Protein AF-A0A1M3MYE9-F1 (afdb_monomer)

Secondary structure (DSSP, 8-state):
--HHHHHHHHHHHHHHHHHHHHHHHHHHTSTTGGGGHHHHHHHHHHHHHHHHHHHHHHTT-TTHHHHHHHHHHHHHHHHHHHTTS--HHHHHHHHHHHHHHHHHHHHT--------------

Structure (mmCIF, N/CA/C/O backbone):
data_AF-A0A1M3MYE9-F1
#
_entry.id   AF-A0A1M3MYE9-F1
#
loop_
_atom_site.group_PDB
_atom_site.id
_atom_site.type_symbol
_atom_site.label_atom_id
_atom_site.label_alt_id
_atom_site.label_comp_id
_atom_site.label_asym_id
_atom_site.label_entity_id
_atom_site.label_seq_id
_atom_site.pdbx_PDB_ins_code
_atom_site.Cartn_x
_atom_site.Cartn_y
_atom_site.Cartn_z
_atom_site.occupancy
_atom_site.B_iso_or_equiv
_atom_site.auth_seq_id
_atom_site.auth_comp_id
_atom_site.auth_asym_id
_atom_site.auth_atom_id
_atom_site.pdbx_PDB_model_num
ATOM 1 N N . MET A 1 1 ? -15.615 4.509 15.833 1.00 70.19 1 MET A N 1
ATOM 2 C CA . MET A 1 1 ? -15.400 4.566 14.372 1.00 70.19 1 MET A CA 1
ATOM 3 C C . MET A 1 1 ? -16.738 4.312 13.702 1.00 70.19 1 MET A C 1
ATOM 5 O O . MET A 1 1 ? -17.460 3.442 14.175 1.00 70.19 1 MET A O 1
ATOM 9 N N . ASP A 1 2 ? -17.085 5.103 12.689 1.00 86.19 2 ASP A N 1
ATOM 10 C CA . ASP A 1 2 ? -18.320 4.922 11.916 1.00 86.19 2 ASP A CA 1
ATOM 11 C C . ASP A 1 2 ? -18.202 3.696 10.992 1.00 86.19 2 ASP A C 1
ATOM 13 O O . ASP A 1 2 ? -17.113 3.404 10.499 1.00 86.19 2 ASP A O 1
ATOM 17 N N . GLN A 1 3 ? -19.305 2.979 10.774 1.00 89.06 3 GLN A N 1
ATOM 18 C CA . GLN A 1 3 ? -19.354 1.756 9.971 1.00 89.06 3 GLN A CA 1
ATOM 19 C C . GLN A 1 3 ? -18.973 2.017 8.510 1.00 89.06 3 GLN A C 1
ATOM 21 O O . GLN A 1 3 ? -18.310 1.181 7.902 1.00 89.06 3 GLN A O 1
ATOM 26 N N . GLU A 1 4 ? -19.361 3.171 7.963 1.00 93.50 4 GLU A N 1
ATOM 27 C CA . GLU A 1 4 ? -19.007 3.577 6.599 1.00 93.50 4 GLU A CA 1
ATOM 28 C C . GLU A 1 4 ? -17.495 3.780 6.457 1.00 93.50 4 GLU A C 1
ATOM 30 O O . GLU A 1 4 ? -16.879 3.192 5.575 1.00 93.50 4 GLU A O 1
ATOM 35 N N . ARG A 1 5 ? -16.877 4.499 7.404 1.00 93.88 5 ARG A N 1
ATOM 36 C CA . ARG A 1 5 ? -15.420 4.714 7.437 1.00 93.88 5 ARG A CA 1
ATOM 37 C C . ARG A 1 5 ? -14.627 3.416 7.614 1.00 93.88 5 ARG A C 1
ATOM 39 O O . ARG A 1 5 ? -13.526 3.281 7.097 1.00 93.88 5 ARG A O 1
ATOM 46 N N . ILE A 1 6 ? -15.160 2.468 8.387 1.00 96.31 6 ILE A N 1
ATOM 47 C CA . ILE A 1 6 ? -14.553 1.138 8.524 1.00 96.31 6 ILE A CA 1
ATOM 48 C C . ILE A 1 6 ? -14.618 0.393 7.189 1.00 96.31 6 ILE A C 1
ATOM 50 O O . ILE A 1 6 ? -13.626 -0.204 6.784 1.00 96.31 6 ILE A O 1
ATOM 54 N N . ALA A 1 7 ? -15.775 0.410 6.523 1.00 97.69 7 ALA A N 1
ATOM 55 C CA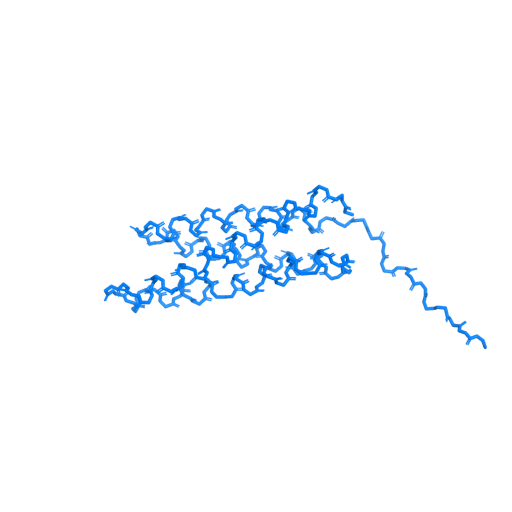 . ALA A 1 7 ? -15.967 -0.291 5.261 1.00 97.69 7 ALA A CA 1
ATOM 56 C C . ALA A 1 7 ? -15.066 0.271 4.151 1.00 97.69 7 ALA A C 1
ATOM 58 O O . ALA A 1 7 ? -14.386 -0.520 3.503 1.00 97.69 7 ALA A O 1
ATOM 59 N N . SER A 1 8 ? -14.989 1.601 4.004 1.00 98.25 8 SER A N 1
ATOM 60 C CA . SER A 1 8 ? -14.129 2.252 3.004 1.00 98.25 8 SER A CA 1
ATOM 61 C C . SER A 1 8 ? -12.652 1.930 3.216 1.00 98.25 8 SER A C 1
ATOM 63 O O . SER A 1 8 ? -11.949 1.587 2.273 1.00 98.25 8 SER A O 1
ATOM 65 N N . CYS A 1 9 ? -12.180 1.958 4.465 1.00 98.44 9 CYS A N 1
ATOM 66 C CA . CYS A 1 9 ? -10.789 1.636 4.760 1.00 98.44 9 CYS A CA 1
ATOM 67 C C . CYS A 1 9 ? -10.472 0.151 4.538 1.00 98.44 9 CYS A C 1
ATOM 69 O O . CYS A 1 9 ? -9.397 -0.171 4.042 1.00 98.44 9 CYS A O 1
ATOM 71 N N . ILE A 1 10 ? -11.404 -0.762 4.845 1.00 98.75 10 ILE A N 1
ATOM 72 C CA . ILE A 1 10 ? -11.242 -2.188 4.524 1.00 98.75 10 ILE A CA 1
ATOM 73 C C . ILE A 1 10 ? -11.164 -2.405 3.008 1.00 98.75 10 ILE A C 1
ATOM 75 O O . ILE A 1 10 ? -10.325 -3.186 2.566 1.00 98.75 10 ILE A O 1
ATOM 79 N N . GLU A 1 11 ? -12.029 -1.752 2.230 1.00 98.81 11 GLU A N 1
ATOM 80 C CA . GLU A 1 11 ? -12.037 -1.836 0.763 1.00 98.81 11 GLU A CA 1
ATOM 81 C C . GLU A 1 11 ? -10.703 -1.351 0.186 1.00 98.81 11 GLU A C 1
ATOM 83 O O . GLU A 1 11 ? -9.996 -2.150 -0.426 1.00 98.81 11 GLU A O 1
ATOM 88 N N . ALA A 1 12 ? -10.284 -0.130 0.530 1.00 98.88 12 ALA A N 1
ATOM 89 C CA . ALA A 1 12 ? -9.017 0.440 0.075 1.00 98.88 12 ALA A CA 1
ATOM 90 C C . ALA A 1 12 ? -7.796 -0.404 0.486 1.00 98.88 12 ALA A C 1
ATOM 92 O O . ALA A 1 12 ? -6.884 -0.603 -0.309 1.00 98.88 12 ALA A O 1
ATOM 93 N N . CYS A 1 13 ? -7.781 -0.960 1.705 1.00 98.94 13 CYS A N 1
ATOM 94 C CA . CYS A 1 13 ? -6.710 -1.864 2.133 1.00 98.94 13 CYS A CA 1
ATOM 95 C C . CYS A 1 13 ? -6.657 -3.139 1.281 1.00 98.94 13 CYS A C 1
ATOM 97 O O . CYS A 1 13 ? -5.576 -3.590 0.914 1.00 98.94 13 CYS A O 1
ATOM 99 N N . ASN A 1 14 ? -7.799 -3.759 0.983 1.00 98.94 14 ASN A N 1
ATOM 100 C CA . ASN A 1 14 ? -7.798 -4.986 0.187 1.00 98.94 14 ASN A CA 1
ATOM 101 C C . ASN A 1 14 ? -7.378 -4.709 -1.262 1.00 98.94 14 ASN A C 1
ATOM 103 O O . ASN A 1 14 ? -6.551 -5.448 -1.788 1.00 98.94 14 ASN A O 1
ATOM 107 N N . GLU A 1 15 ? -7.881 -3.631 -1.867 1.00 98.94 15 GLU A N 1
ATOM 108 C CA . GLU A 1 15 ? -7.496 -3.212 -3.221 1.00 98.94 15 GLU A CA 1
ATOM 109 C C . GLU A 1 15 ? -6.001 -2.885 -3.306 1.00 98.94 15 GLU A C 1
ATOM 111 O O . GLU A 1 15 ? -5.305 -3.376 -4.193 1.00 98.94 15 GLU A O 1
ATOM 116 N N . CYS A 1 16 ? -5.475 -2.134 -2.335 1.00 98.94 16 CYS A N 1
ATOM 117 C CA . CYS A 1 16 ? -4.053 -1.821 -2.248 1.00 98.94 16 CYS A CA 1
ATOM 118 C C . CYS A 1 16 ? -3.197 -3.078 -2.076 1.00 98.94 16 CYS A C 1
ATOM 120 O O . CYS A 1 16 ? -2.175 -3.216 -2.742 1.00 98.94 16 CYS A O 1
ATOM 122 N N . ALA A 1 17 ? -3.618 -4.029 -1.236 1.00 98.94 17 ALA A N 1
ATOM 123 C CA . ALA A 1 17 ? -2.891 -5.282 -1.063 1.00 98.94 17 ALA A CA 1
ATOM 124 C C . ALA A 1 17 ? -2.850 -6.120 -2.349 1.00 98.94 17 ALA A C 1
ATOM 126 O O . ALA A 1 17 ? -1.821 -6.720 -2.652 1.00 98.94 17 ALA A O 1
ATOM 127 N N . GLU A 1 18 ? -3.952 -6.175 -3.101 1.00 98.94 18 GLU A N 1
ATOM 128 C CA . GLU A 1 18 ? -3.997 -6.852 -4.401 1.00 98.94 18 GLU A CA 1
ATOM 129 C C . GLU A 1 18 ? -3.099 -6.155 -5.432 1.00 98.94 18 GLU A C 1
ATOM 131 O O . GLU A 1 18 ? -2.341 -6.830 -6.131 1.00 98.94 18 GLU A O 1
ATOM 136 N N . ALA A 1 19 ? -3.128 -4.820 -5.486 1.00 98.94 19 ALA A N 1
ATOM 137 C CA . ALA A 1 19 ? -2.295 -4.028 -6.387 1.00 98.94 19 ALA A CA 1
ATOM 138 C C . ALA A 1 19 ? -0.797 -4.181 -6.084 1.00 98.94 19 ALA A C 1
ATOM 140 O O . ALA A 1 19 ? -0.015 -4.412 -7.003 1.00 98.94 19 ALA A O 1
ATOM 141 N N . CYS A 1 20 ? -0.411 -4.127 -4.807 1.00 98.94 20 CYS A N 1
ATOM 142 C CA . CYS A 1 20 ? 0.968 -4.322 -4.365 1.00 98.94 20 CYS A CA 1
ATOM 143 C C . CYS A 1 20 ? 1.490 -5.718 -4.720 1.00 98.94 20 CYS A C 1
ATOM 145 O O . CYS A 1 20 ? 2.589 -5.858 -5.239 1.00 98.94 20 CYS A O 1
ATOM 147 N N . GLU A 1 21 ? 0.706 -6.773 -4.493 1.00 98.88 21 GLU A N 1
ATOM 148 C CA . GLU A 1 21 ? 1.135 -8.144 -4.814 1.00 98.88 21 GLU A CA 1
ATOM 149 C C . GLU A 1 21 ? 1.278 -8.365 -6.315 1.00 98.88 21 GLU A C 1
ATOM 151 O O . GLU A 1 21 ? 2.224 -9.013 -6.760 1.00 98.88 21 GLU A O 1
ATOM 156 N N . TYR A 1 22 ? 0.363 -7.793 -7.101 1.00 98.88 22 TYR A N 1
ATOM 157 C CA . TYR A 1 22 ? 0.484 -7.792 -8.551 1.00 98.88 22 TYR A CA 1
ATOM 158 C C . TYR A 1 22 ? 1.721 -7.014 -9.016 1.00 98.88 22 TYR A C 1
ATOM 160 O O . TYR A 1 22 ? 2.453 -7.506 -9.868 1.00 98.88 22 TYR A O 1
ATOM 168 N N . CYS A 1 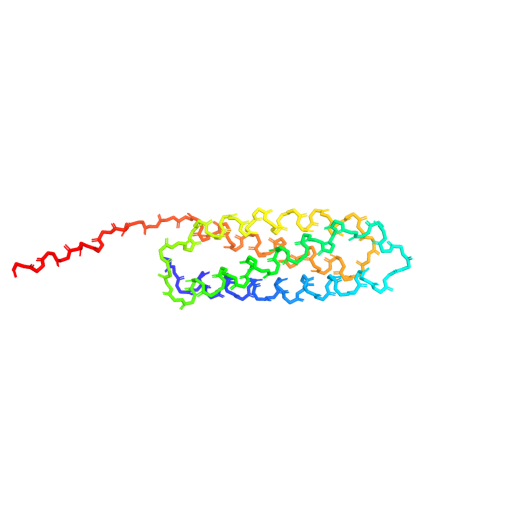23 ? 1.979 -5.835 -8.446 1.00 98.88 23 CYS A N 1
ATOM 169 C CA . CYS A 1 23 ? 3.150 -5.016 -8.759 1.00 98.88 23 CYS A CA 1
ATOM 170 C C . CYS A 1 23 ? 4.452 -5.747 -8.408 1.00 98.88 23 CYS A C 1
ATOM 172 O O . CYS A 1 23 ? 5.346 -5.841 -9.243 1.00 98.88 23 CYS A O 1
ATOM 174 N N . ALA A 1 24 ? 4.525 -6.371 -7.230 1.00 98.88 24 ALA A N 1
ATOM 175 C CA . ALA A 1 24 ? 5.682 -7.153 -6.812 1.00 98.88 24 ALA A CA 1
ATOM 176 C C . ALA A 1 24 ? 5.972 -8.332 -7.753 1.00 98.88 24 ALA A C 1
ATOM 178 O O . ALA A 1 24 ? 7.138 -8.605 -8.034 1.00 98.88 24 ALA A O 1
ATOM 179 N N . ASP A 1 25 ? 4.938 -9.050 -8.206 1.00 98.81 25 ASP A N 1
ATOM 180 C CA . ASP A 1 25 ? 5.080 -10.162 -9.156 1.00 98.81 25 ASP A CA 1
ATOM 181 C C . ASP A 1 25 ? 5.468 -9.654 -10.552 1.00 98.81 25 ASP A C 1
ATOM 183 O O . ASP A 1 25 ? 6.428 -10.146 -11.137 1.00 98.81 25 ASP A O 1
ATOM 187 N N . ALA A 1 26 ? 4.813 -8.596 -11.040 1.00 98.62 26 ALA A N 1
ATOM 188 C CA . ALA A 1 26 ? 5.124 -7.982 -12.329 1.00 98.62 26 ALA A CA 1
ATOM 189 C C . ALA A 1 26 ? 6.560 -7.435 -12.378 1.00 98.62 26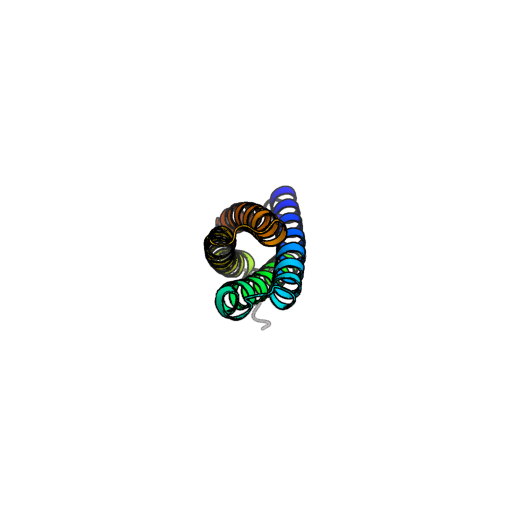 ALA A C 1
ATOM 191 O O . ALA A 1 26 ? 7.276 -7.688 -13.342 1.00 98.62 26 ALA A O 1
ATOM 192 N N . CYS A 1 27 ? 7.023 -6.767 -11.317 1.00 98.56 27 CYS A N 1
ATOM 193 C CA . CYS A 1 27 ? 8.399 -6.282 -11.188 1.00 98.56 27 CYS A CA 1
ATOM 194 C C . CYS A 1 27 ? 9.450 -7.404 -11.262 1.00 98.56 27 CYS A C 1
ATOM 196 O O . CYS A 1 27 ? 10.590 -7.141 -11.644 1.00 98.56 27 CYS A O 1
ATOM 198 N N . LEU A 1 28 ? 9.111 -8.649 -10.898 1.00 98.56 28 LEU A N 1
ATOM 199 C CA . LEU A 1 28 ? 10.030 -9.790 -11.028 1.00 98.56 28 LEU A CA 1
ATOM 200 C C . LEU A 1 28 ? 10.211 -10.252 -12.480 1.00 98.56 28 LEU A C 1
ATOM 202 O O . LEU A 1 28 ? 11.218 -10.902 -12.771 1.00 98.56 28 LEU A O 1
ATOM 206 N N . ASP A 1 29 ? 9.263 -9.927 -13.358 1.00 98.00 29 ASP A N 1
ATOM 207 C CA . ASP A 1 29 ? 9.270 -10.293 -14.776 1.00 98.00 29 ASP A CA 1
ATOM 208 C C . ASP A 1 29 ? 9.887 -9.202 -15.680 1.00 98.00 29 ASP A C 1
ATOM 210 O O . ASP A 1 29 ? 10.027 -9.412 -16.888 1.00 98.00 29 ASP A O 1
ATOM 214 N N . GLU A 1 30 ? 10.281 -8.054 -15.119 1.00 98.06 30 GLU A N 1
ATOM 215 C CA . GLU A 1 30 ? 10.905 -6.946 -15.854 1.00 98.06 30 GLU A CA 1
ATOM 216 C C . GLU A 1 30 ? 12.392 -7.194 -16.170 1.00 98.06 30 GLU 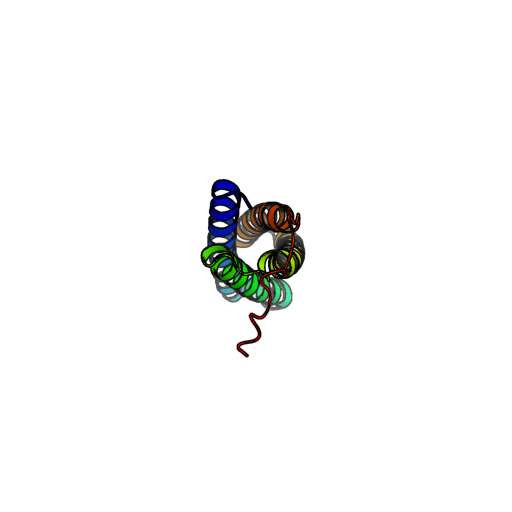A C 1
ATOM 218 O O . GLU A 1 30 ? 13.118 -7.868 -15.433 1.00 98.06 30 GLU A O 1
ATOM 223 N N . ASP A 1 31 ? 12.873 -6.594 -17.266 1.00 95.19 31 ASP A N 1
ATOM 224 C CA . ASP A 1 31 ? 14.235 -6.808 -17.784 1.00 95.19 31 ASP A CA 1
ATOM 225 C C . ASP A 1 31 ? 15.344 -6.378 -16.797 1.00 95.19 31 ASP A C 1
ATOM 227 O O . ASP A 1 31 ? 16.411 -6.998 -16.761 1.00 95.19 31 ASP A O 1
ATOM 231 N N . ASP A 1 32 ? 15.110 -5.325 -16.002 1.00 95.19 32 ASP A N 1
ATOM 232 C CA . ASP A 1 32 ? 16.053 -4.791 -15.004 1.00 95.19 32 ASP A CA 1
ATOM 233 C C . ASP A 1 32 ? 15.506 -4.920 -13.573 1.00 95.19 32 ASP A C 1
ATOM 235 O O . ASP A 1 32 ? 15.282 -3.944 -12.858 1.00 95.19 32 ASP A O 1
ATOM 239 N N . VAL A 1 33 ? 15.291 -6.163 -13.139 1.00 97.50 33 VAL A N 1
ATOM 240 C CA . VAL A 1 33 ? 14.814 -6.479 -11.780 1.00 97.50 33 VAL A CA 1
ATOM 241 C C . VAL A 1 33 ? 15.735 -5.952 -10.668 1.00 97.50 33 VAL A C 1
ATOM 243 O O . VAL A 1 33 ? 15.283 -5.729 -9.545 1.00 97.50 33 VAL A O 1
ATOM 246 N N . GLU A 1 34 ? 17.028 -5.732 -10.941 1.00 97.88 34 GLU A N 1
ATOM 247 C CA . GLU A 1 34 ? 17.971 -5.196 -9.948 1.00 97.88 34 GLU A CA 1
ATOM 248 C C . GLU A 1 34 ? 17.601 -3.765 -9.532 1.00 97.88 34 GLU A C 1
ATOM 250 O O . GLU A 1 34 ? 17.734 -3.424 -8.353 1.00 97.88 34 GLU A O 1
ATOM 255 N N . ALA A 1 35 ? 17.074 -2.964 -10.465 1.00 97.50 35 ALA A N 1
ATOM 256 C CA . ALA A 1 35 ? 16.558 -1.624 -10.194 1.00 97.50 35 ALA A CA 1
ATOM 257 C C . ALA A 1 35 ? 15.229 -1.624 -9.413 1.00 97.50 35 ALA A C 1
ATOM 259 O O . ALA A 1 35 ? 14.873 -0.606 -8.829 1.00 97.50 35 ALA A O 1
ATOM 260 N N . LEU A 1 36 ? 14.523 -2.760 -9.355 1.00 98.56 36 LEU A N 1
ATOM 261 C CA . LEU A 1 36 ? 13.180 -2.891 -8.767 1.00 98.56 36 LEU A CA 1
ATOM 262 C C . LEU A 1 36 ? 13.169 -3.580 -7.399 1.00 98.56 36 LEU A C 1
ATOM 264 O O . LEU A 1 36 ? 12.110 -3.808 -6.815 1.00 98.56 36 LEU A O 1
ATOM 268 N N . VAL A 1 37 ? 14.343 -3.927 -6.863 1.00 98.69 37 VAL A N 1
ATOM 269 C CA . VAL A 1 37 ? 14.458 -4.672 -5.600 1.00 98.69 37 VAL A CA 1
ATOM 270 C C . VAL A 1 37 ? 13.762 -3.957 -4.441 1.00 98.69 37 VAL A C 1
ATOM 272 O O . VAL A 1 37 ? 13.175 -4.631 -3.592 1.00 98.69 37 VAL A O 1
ATOM 275 N N . GLU A 1 38 ? 13.844 -2.628 -4.378 1.00 98.75 38 GLU A N 1
ATOM 276 C CA . GLU A 1 38 ? 13.207 -1.864 -3.303 1.00 98.75 38 GLU A CA 1
ATOM 277 C C . GLU A 1 38 ? 11.692 -1.755 -3.499 1.00 98.75 38 GLU A C 1
ATOM 279 O O . GLU A 1 38 ? 10.960 -2.037 -2.550 1.00 98.75 38 GLU A O 1
ATOM 284 N N . CYS A 1 39 ? 11.220 -1.511 -4.728 1.00 98.81 39 CYS A N 1
ATOM 285 C CA . CYS A 1 39 ? 9.798 -1.590 -5.084 1.00 98.81 39 CYS A CA 1
ATOM 286 C C . CYS A 1 39 ? 9.178 -2.919 -4.632 1.00 98.81 39 CYS A C 1
ATOM 288 O O . CYS A 1 39 ? 8.247 -2.927 -3.835 1.00 98.81 39 CYS A O 1
ATOM 290 N N . ILE A 1 40 ? 9.788 -4.052 -4.999 1.00 98.88 40 ILE A N 1
ATOM 291 C CA . ILE A 1 40 ? 9.300 -5.393 -4.633 1.00 98.88 40 ILE A CA 1
ATOM 292 C C . ILE A 1 40 ? 9.240 -5.597 -3.109 1.00 98.88 40 ILE A C 1
ATOM 294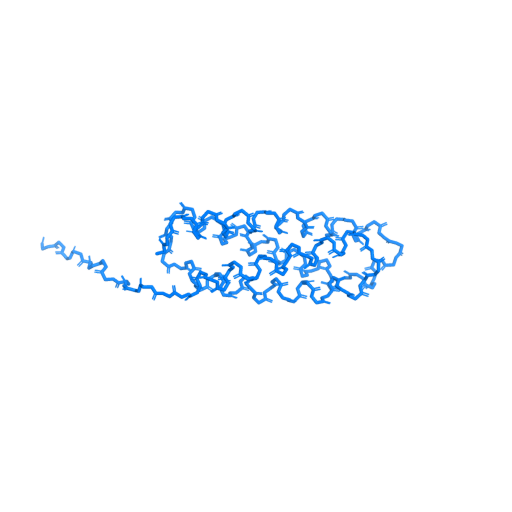 O O . ILE A 1 40 ? 8.378 -6.323 -2.604 1.00 98.88 40 ILE A O 1
ATOM 298 N N . ARG A 1 41 ? 10.182 -5.023 -2.350 1.00 98.88 41 ARG A N 1
ATOM 299 C CA . ARG A 1 41 ? 10.178 -5.119 -0.880 1.00 98.88 41 ARG A CA 1
ATOM 300 C C . ARG A 1 41 ? 9.047 -4.299 -0.279 1.00 98.88 41 ARG A C 1
ATOM 302 O O . ARG A 1 41 ? 8.308 -4.829 0.548 1.00 98.88 41 ARG A O 1
ATOM 309 N N . LEU A 1 42 ? 8.912 -3.048 -0.709 1.00 98.94 42 LEU A N 1
ATOM 310 C CA . LEU A 1 42 ? 7.886 -2.139 -0.212 1.00 98.94 42 LEU A CA 1
ATOM 311 C C . LEU A 1 42 ? 6.481 -2.601 -0.596 1.00 98.94 42 LEU A C 1
ATOM 313 O O . LEU A 1 42 ? 5.597 -2.550 0.253 1.00 98.94 42 LEU A O 1
ATOM 317 N N . ASP A 1 43 ? 6.292 -3.133 -1.803 1.00 98.94 43 ASP A N 1
ATOM 318 C CA . ASP A 1 43 ? 5.038 -3.748 -2.239 1.00 98.94 43 ASP A CA 1
ATOM 319 C C . ASP A 1 43 ? 4.608 -4.873 -1.278 1.00 98.94 43 ASP A C 1
ATOM 321 O O . ASP A 1 43 ? 3.480 -4.900 -0.784 1.00 98.94 43 ASP A O 1
ATOM 325 N N . ARG A 1 44 ? 5.522 -5.790 -0.931 1.00 98.88 44 ARG A N 1
ATOM 326 C CA . ARG A 1 44 ? 5.219 -6.908 -0.017 1.00 98.88 44 ARG A CA 1
ATOM 327 C C . ARG A 1 44 ? 4.900 -6.443 1.400 1.00 98.88 44 ARG A C 1
ATOM 329 O O . ARG A 1 44 ? 3.916 -6.900 1.983 1.00 98.88 44 ARG A O 1
ATOM 336 N N . ASP A 1 45 ? 5.702 -5.529 1.942 1.00 98.88 45 ASP A N 1
ATOM 337 C CA . ASP A 1 45 ? 5.471 -4.968 3.277 1.00 98.88 45 ASP A CA 1
ATOM 338 C C . ASP A 1 45 ? 4.134 -4.205 3.333 1.00 98.88 45 ASP A C 1
ATOM 340 O O . ASP A 1 45 ? 3.371 -4.338 4.298 1.00 98.88 45 ASP A O 1
ATOM 344 N N . CYS A 1 46 ? 3.817 -3.447 2.278 1.00 98.94 46 CYS A N 1
ATOM 345 C CA . CYS A 1 46 ? 2.562 -2.718 2.143 1.00 98.94 46 CYS A CA 1
ATOM 346 C C . CYS A 1 46 ? 1.364 -3.675 2.077 1.00 98.94 46 CYS A C 1
ATOM 348 O O . CYS A 1 46 ? 0.407 -3.509 2.839 1.00 98.94 46 CYS A O 1
ATOM 350 N N . ALA A 1 47 ? 1.434 -4.723 1.250 1.00 98.94 47 ALA A N 1
ATOM 351 C CA . ALA A 1 47 ? 0.371 -5.716 1.125 1.00 98.94 47 ALA A CA 1
ATOM 352 C C . ALA A 1 47 ? 0.062 -6.423 2.455 1.00 98.94 47 ALA A C 1
ATOM 354 O O . ALA A 1 47 ? -1.108 -6.578 2.829 1.00 98.94 47 ALA A O 1
ATOM 355 N N . ASP A 1 48 ? 1.093 -6.820 3.204 1.00 98.94 48 ASP A N 1
ATOM 356 C CA . ASP A 1 48 ? 0.928 -7.476 4.503 1.00 98.94 48 ASP A CA 1
ATOM 357 C C . ASP A 1 48 ? 0.297 -6.545 5.548 1.00 98.94 48 ASP A C 1
ATOM 359 O O . ASP A 1 48 ? -0.620 -6.953 6.277 1.00 98.94 48 ASP A O 1
ATOM 363 N N . LEU A 1 49 ? 0.727 -5.280 5.602 1.00 98.94 49 LEU A N 1
ATOM 364 C CA . LEU A 1 49 ? 0.139 -4.280 6.495 1.00 98.94 49 LEU A CA 1
ATOM 365 C C . LEU A 1 49 ? -1.313 -3.968 6.130 1.00 98.94 49 LEU A C 1
ATOM 367 O O . LEU A 1 49 ? -2.167 -3.943 7.021 1.00 98.94 49 LEU A O 1
ATOM 371 N N . CYS A 1 50 ? -1.617 -3.818 4.843 1.00 98.94 50 CYS A N 1
ATOM 372 C CA . CYS A 1 50 ? -2.970 -3.576 4.356 1.00 98.94 50 CYS A CA 1
ATOM 373 C C . CYS A 1 50 ? -3.925 -4.707 4.770 1.00 98.94 50 CYS A C 1
ATOM 375 O O . CYS A 1 50 ? -4.972 -4.467 5.384 1.00 98.94 50 CYS A O 1
ATOM 377 N N . ARG A 1 51 ? -3.538 -5.972 4.546 1.00 98.88 51 ARG A N 1
ATOM 378 C CA . ARG A 1 51 ? -4.339 -7.133 4.982 1.00 98.88 51 ARG A CA 1
ATOM 379 C C . ARG A 1 51 ? -4.509 -7.183 6.497 1.00 98.88 51 ARG A C 1
ATOM 381 O O . ARG A 1 51 ? -5.579 -7.554 6.997 1.00 98.88 51 ARG A O 1
ATOM 388 N N . LEU A 1 52 ? -3.473 -6.807 7.246 1.00 98.81 52 LEU A N 1
ATOM 389 C CA . LEU A 1 52 ? -3.534 -6.745 8.701 1.00 98.81 52 LEU A CA 1
ATOM 390 C C . LEU A 1 52 ? -4.547 -5.692 9.171 1.00 98.81 52 LEU A C 1
ATOM 392 O O . LEU A 1 52 ? -5.385 -6.003 10.023 1.00 98.81 52 LEU A O 1
ATOM 396 N N . VAL A 1 53 ? -4.516 -4.484 8.602 1.00 98.69 53 VAL A N 1
ATOM 397 C CA . VAL A 1 53 ? -5.478 -3.412 8.902 1.00 98.69 53 VAL A CA 1
ATOM 398 C C . VAL A 1 53 ? -6.900 -3.867 8.604 1.00 98.69 53 VAL A C 1
ATOM 400 O O . VAL A 1 53 ? -7.740 -3.832 9.510 1.00 98.69 53 VAL A O 1
ATOM 403 N N . ALA A 1 54 ? -7.156 -4.373 7.394 1.00 98.75 54 ALA A N 1
ATOM 404 C CA . ALA A 1 54 ? -8.479 -4.834 6.979 1.00 98.75 54 ALA A CA 1
ATOM 405 C C . ALA A 1 54 ? -9.054 -5.860 7.970 1.00 98.75 54 ALA A C 1
ATOM 407 O O . ALA A 1 54 ? -10.182 -5.729 8.461 1.00 98.75 54 ALA A O 1
ATOM 408 N N . ALA A 1 55 ? -8.243 -6.846 8.362 1.00 98.69 55 ALA A N 1
ATOM 409 C CA . ALA A 1 55 ? -8.658 -7.857 9.321 1.00 98.69 55 ALA A CA 1
ATOM 410 C C . ALA A 1 55 ? -8.957 -7.256 10.709 1.00 98.69 55 ALA A C 1
ATOM 412 O O . ALA A 1 55 ? -9.907 -7.685 11.376 1.00 98.69 55 ALA A O 1
ATOM 413 N N . PHE A 1 56 ? -8.131 -6.324 11.197 1.00 98.12 56 PHE A N 1
ATOM 414 C CA . PHE A 1 56 ? -8.283 -5.709 12.523 1.00 98.12 56 PHE A CA 1
ATOM 415 C C . PHE A 1 56 ? -9.521 -4.813 12.603 1.00 98.12 56 PHE A C 1
ATOM 417 O O . PHE A 1 56 ? -10.259 -4.894 13.593 1.00 98.12 56 PHE A O 1
ATOM 424 N N . LEU A 1 57 ? -9.782 -4.042 11.548 1.00 96.62 57 LEU A N 1
ATOM 425 C CA . LEU A 1 57 ? -10.981 -3.227 11.405 1.00 96.62 57 LEU A CA 1
ATOM 426 C C . LEU A 1 57 ? -12.246 -4.091 11.379 1.00 96.62 57 LEU A C 1
ATOM 428 O O . LEU A 1 57 ? -13.175 -3.826 12.143 1.00 96.62 57 LEU A O 1
ATOM 432 N N . ALA A 1 58 ? -12.249 -5.186 10.609 1.00 96.88 58 ALA A N 1
ATOM 433 C CA . ALA A 1 58 ? -13.406 -6.078 10.468 1.00 96.88 58 ALA A CA 1
ATOM 434 C C . ALA A 1 58 ? -13.895 -6.689 11.796 1.00 96.88 58 ALA A C 1
ATOM 436 O O . ALA A 1 58 ? -15.069 -7.025 11.940 1.00 96.88 58 ALA A O 1
ATOM 437 N N . ARG A 1 59 ? -13.007 -6.824 12.789 1.00 95.56 59 ARG A N 1
ATOM 438 C CA . ARG A 1 59 ? -13.336 -7.346 14.128 1.00 95.56 59 ARG A CA 1
ATOM 439 C C . ARG A 1 59 ? -13.353 -6.284 15.228 1.00 95.56 59 ARG A C 1
ATOM 441 O O . ARG A 1 59 ? -13.396 -6.641 16.404 1.00 95.56 59 ARG A O 1
ATOM 448 N N . GLY A 1 60 ? -13.286 -5.001 14.865 1.00 93.25 60 GLY A N 1
ATOM 449 C CA . GLY A 1 60 ? -13.329 -3.885 15.812 1.00 93.25 60 GLY A CA 1
ATOM 450 C C . GLY A 1 60 ? -12.180 -3.893 16.824 1.00 93.25 60 GLY A C 1
ATOM 451 O O . GLY A 1 60 ? -12.395 -3.624 18.006 1.00 93.25 60 GLY A O 1
ATOM 452 N N . SER A 1 61 ? -10.967 -4.251 16.393 1.00 94.69 61 SER A N 1
ATOM 453 C CA . SER A 1 61 ? -9.805 -4.341 17.280 1.00 94.69 61 SER A CA 1
ATOM 454 C C . SER A 1 61 ? -9.424 -2.978 17.867 1.00 94.69 61 SER A C 1
ATOM 456 O O . SER A 1 61 ? -9.358 -1.977 17.151 1.00 94.69 61 SER A O 1
ATOM 458 N N . SER A 1 62 ? -9.061 -2.942 19.152 1.00 93.19 62 SER A N 1
ATOM 459 C CA . SER A 1 62 ? -8.535 -1.733 19.805 1.00 93.19 62 SER A CA 1
ATOM 460 C C . SER A 1 62 ? -7.159 -1.305 19.289 1.00 93.19 62 SER A C 1
ATOM 462 O O . SER A 1 62 ? -6.723 -0.195 19.571 1.00 93.19 62 SER A O 1
ATOM 464 N N . PHE A 1 63 ? -6.464 -2.177 18.556 1.00 95.62 63 PHE A N 1
ATOM 465 C CA . PHE A 1 63 ? -5.169 -1.875 17.941 1.00 95.62 63 PHE A CA 1
ATOM 466 C C . PHE A 1 63 ? -5.293 -1.245 16.549 1.00 95.62 63 PHE A C 1
ATOM 468 O O . PHE A 1 63 ? -4.279 -0.830 15.994 1.00 95.62 63 PHE A O 1
ATOM 475 N N . SER A 1 64 ? -6.505 -1.163 15.985 1.00 96.12 64 SER A N 1
ATOM 476 C CA . SER A 1 64 ? -6.707 -0.696 14.606 1.00 96.12 64 SER A CA 1
ATOM 477 C C . SER A 1 64 ? -6.106 0.691 14.335 1.00 96.12 64 SER A C 1
ATOM 479 O O . SER A 1 64 ? -5.403 0.799 13.340 1.00 96.12 64 SER A O 1
ATOM 481 N N . PRO A 1 65 ? -6.253 1.715 15.207 1.00 95.56 65 PRO A N 1
ATOM 482 C CA . PRO A 1 65 ? -5.664 3.034 14.943 1.00 95.56 65 PRO A CA 1
ATOM 483 C C . PRO A 1 65 ? -4.134 3.014 14.831 1.00 95.56 65 PRO A C 1
ATOM 485 O O . PRO A 1 65 ? -3.563 3.699 13.991 1.00 95.56 65 PRO A O 1
ATOM 488 N N . ALA A 1 66 ? -3.463 2.210 15.663 1.00 96.62 66 ALA A N 1
ATOM 489 C CA . ALA A 1 66 ? -2.004 2.118 15.659 1.00 96.62 66 ALA A CA 1
ATOM 490 C C . ALA A 1 66 ? -1.484 1.393 14.410 1.00 96.62 66 ALA A C 1
ATOM 492 O O . ALA A 1 66 ? -0.524 1.844 13.793 1.00 96.62 66 ALA A O 1
ATOM 493 N N . ILE A 1 67 ? -2.132 0.290 14.024 1.00 97.75 67 ILE A N 1
ATOM 494 C CA . ILE A 1 67 ? -1.737 -0.472 12.831 1.00 97.75 67 ILE A CA 1
ATOM 495 C C . ILE A 1 67 ? -2.095 0.298 11.555 1.00 97.75 67 ILE A C 1
ATOM 497 O O . ILE A 1 67 ? -1.307 0.290 10.618 1.00 97.75 67 ILE A O 1
ATOM 501 N N . ALA A 1 68 ? -3.221 1.020 11.529 1.00 98.12 68 ALA A N 1
ATOM 502 C CA . ALA A 1 68 ? -3.572 1.886 10.406 1.00 98.12 68 ALA A CA 1
ATOM 503 C C . ALA A 1 68 ? -2.530 2.997 10.201 1.00 98.12 68 ALA A C 1
ATOM 505 O O . ALA A 1 68 ? -2.159 3.275 9.069 1.00 98.12 68 ALA A O 1
ATOM 506 N N . GLY A 1 69 ? -1.983 3.570 11.280 1.00 98.31 69 GLY A N 1
ATOM 507 C CA . GLY A 1 69 ? -0.874 4.523 11.174 1.00 98.31 69 GLY A CA 1
ATOM 508 C C . GLY A 1 69 ? 0.369 3.932 10.508 1.00 98.31 69 GLY A C 1
ATOM 509 O O . GLY A 1 69 ? 0.886 4.515 9.562 1.00 98.31 69 GLY A O 1
ATOM 510 N N . ALA A 1 70 ? 0.798 2.741 10.937 1.00 98.62 70 ALA A N 1
ATOM 511 C CA . ALA A 1 70 ? 1.925 2.048 10.308 1.00 98.62 70 ALA A CA 1
ATOM 512 C C . ALA A 1 70 ? 1.646 1.687 8.837 1.00 98.62 70 ALA A C 1
ATOM 514 O O . ALA A 1 70 ? 2.529 1.792 7.992 1.00 98.62 70 ALA A O 1
ATOM 515 N N . CYS A 1 71 ? 0.411 1.292 8.521 1.00 98.88 71 CYS A N 1
ATOM 516 C CA . CYS A 1 71 ? -0.005 1.003 7.153 1.00 98.88 71 CYS A CA 1
ATOM 517 C C . CYS A 1 71 ? 0.045 2.248 6.265 1.00 98.88 71 CYS A C 1
ATOM 519 O O . CYS A 1 71 ? 0.547 2.161 5.153 1.00 98.88 71 CYS A O 1
ATOM 521 N N . ALA A 1 72 ? -0.404 3.407 6.758 1.00 98.88 72 ALA A N 1
ATOM 522 C CA . ALA A 1 72 ? -0.320 4.659 6.012 1.00 98.88 72 ALA A CA 1
ATOM 523 C C . ALA A 1 72 ? 1.134 5.034 5.678 1.00 98.88 72 ALA A C 1
ATOM 525 O O . ALA A 1 72 ? 1.412 5.416 4.547 1.00 98.88 72 ALA A O 1
ATOM 526 N N . GLU A 1 73 ? 2.063 4.867 6.627 1.00 98.88 73 GLU A N 1
ATOM 527 C CA . GLU A 1 73 ? 3.496 5.103 6.391 1.00 98.88 73 GLU A CA 1
ATOM 528 C C . GLU A 1 73 ? 4.075 4.152 5.328 1.00 98.88 73 GLU A C 1
ATOM 530 O O . GLU A 1 73 ? 4.824 4.586 4.453 1.00 98.88 73 GLU A O 1
ATOM 535 N N . ALA A 1 74 ? 3.705 2.867 5.363 1.00 98.88 74 ALA A N 1
ATOM 536 C CA . ALA A 1 74 ? 4.138 1.897 4.356 1.00 98.88 74 ALA A CA 1
ATOM 537 C C . ALA A 1 74 ? 3.532 2.172 2.972 1.00 98.88 74 ALA A C 1
ATOM 539 O O . ALA A 1 74 ? 4.228 2.057 1.967 1.00 98.88 74 ALA A O 1
ATOM 540 N N . CYS A 1 75 ? 2.259 2.573 2.916 1.00 98.94 75 CYS A N 1
ATOM 541 C CA . CYS A 1 75 ? 1.592 2.978 1.681 1.00 98.94 75 CYS A CA 1
ATOM 542 C C . CYS A 1 75 ? 2.269 4.205 1.052 1.00 98.94 75 CYS A C 1
ATOM 544 O O . CYS A 1 75 ? 2.509 4.210 -0.150 1.00 98.94 75 CYS A O 1
ATOM 546 N N . ASP A 1 76 ? 2.641 5.217 1.845 1.00 98.94 76 ASP A N 1
ATOM 547 C CA . ASP A 1 76 ? 3.378 6.382 1.335 1.00 98.94 76 ASP A CA 1
ATOM 548 C C . ASP A 1 76 ? 4.742 5.996 0.756 1.00 98.94 76 ASP A C 1
ATOM 550 O O . ASP A 1 76 ? 5.121 6.482 -0.309 1.00 98.94 76 ASP A O 1
ATOM 554 N N . ALA A 1 77 ? 5.481 5.128 1.456 1.00 98.94 77 ALA A N 1
ATOM 555 C CA . ALA A 1 77 ? 6.787 4.660 1.003 1.00 98.94 77 ALA A CA 1
ATOM 556 C C . ALA A 1 77 ? 6.674 3.849 -0.296 1.00 98.94 77 ALA A C 1
ATOM 558 O O . ALA A 1 77 ? 7.409 4.112 -1.244 1.00 98.94 77 ALA A O 1
ATOM 559 N N . CYS A 1 78 ? 5.723 2.915 -0.358 1.00 98.94 78 CYS A N 1
ATOM 560 C CA . CYS A 1 78 ? 5.454 2.108 -1.546 1.00 98.94 78 CYS A CA 1
ATOM 561 C C . CYS A 1 78 ? 5.004 2.976 -2.732 1.00 98.94 78 CYS A C 1
ATOM 563 O O . CYS A 1 78 ? 5.541 2.825 -3.824 1.00 98.94 78 CYS A O 1
ATOM 565 N N . ALA A 1 79 ? 4.108 3.948 -2.521 1.00 98.94 79 ALA A N 1
ATOM 566 C CA . ALA A 1 79 ? 3.692 4.872 -3.576 1.00 98.94 79 ALA A CA 1
ATOM 567 C C . ALA A 1 79 ? 4.858 5.713 -4.116 1.00 98.94 79 ALA A C 1
ATOM 569 O O . ALA A 1 79 ? 4.975 5.881 -5.328 1.00 98.94 79 ALA A O 1
ATOM 570 N N . ALA A 1 80 ? 5.708 6.237 -3.227 1.00 98.88 80 ALA A N 1
ATOM 571 C CA . ALA A 1 80 ? 6.858 7.046 -3.616 1.00 98.88 80 ALA A CA 1
ATOM 572 C C . ALA A 1 80 ? 7.883 6.242 -4.428 1.00 98.88 80 ALA A C 1
ATOM 574 O O . ALA A 1 80 ? 8.386 6.753 -5.421 1.00 98.88 80 ALA A O 1
ATOM 575 N N . GLU A 1 81 ? 8.153 4.997 -4.034 1.00 98.88 81 GLU A N 1
ATOM 576 C CA . GLU A 1 81 ? 9.034 4.094 -4.779 1.00 98.88 81 GLU A CA 1
ATOM 577 C C . GLU A 1 81 ? 8.416 3.693 -6.127 1.00 98.88 81 GLU A C 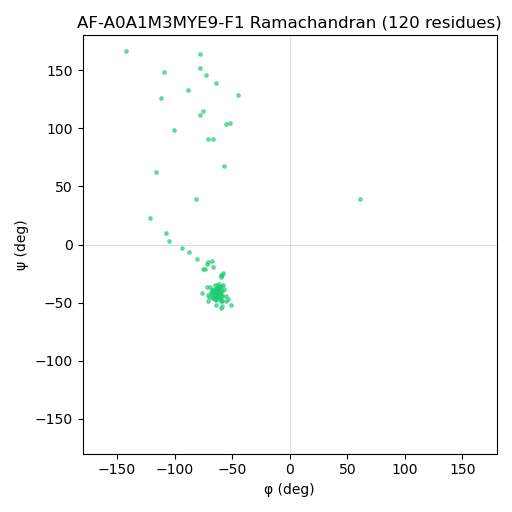1
ATOM 579 O O . GLU A 1 81 ? 9.075 3.780 -7.157 1.00 98.88 81 GLU A O 1
ATOM 584 N N . CYS A 1 82 ? 7.130 3.325 -6.155 1.00 98.81 82 CYS A N 1
ATOM 585 C CA . CYS A 1 82 ? 6.422 2.993 -7.393 1.00 98.81 82 CYS A CA 1
ATOM 586 C C . CYS A 1 82 ? 6.434 4.149 -8.414 1.00 98.81 82 CYS A C 1
ATOM 588 O O . CYS A 1 82 ? 6.514 3.904 -9.617 1.00 98.81 82 CYS A O 1
ATOM 590 N N . ASP A 1 83 ? 6.372 5.406 -7.960 1.00 98.62 83 ASP A N 1
ATOM 591 C CA . ASP A 1 83 ? 6.441 6.593 -8.824 1.00 98.62 83 ASP A CA 1
ATOM 592 C C . ASP A 1 83 ? 7.800 6.780 -9.518 1.00 98.62 83 ASP A C 1
ATOM 594 O O . ASP A 1 83 ? 7.877 7.509 -10.513 1.00 98.62 83 ASP A O 1
ATOM 598 N N . GLU A 1 84 ? 8.869 6.151 -9.020 1.00 98.31 84 GLU A N 1
ATOM 599 C CA . GLU A 1 84 ? 10.184 6.203 -9.668 1.00 98.31 84 GLU A CA 1
ATOM 600 C C . GLU A 1 84 ? 10.218 5.391 -10.975 1.00 98.31 84 GLU A C 1
ATOM 602 O O . GLU A 1 84 ? 11.104 5.589 -11.813 1.00 98.31 84 GLU A O 1
ATOM 607 N N . HIS A 1 85 ? 9.216 4.531 -11.193 1.00 97.88 85 HIS A N 1
ATOM 608 C CA . HIS A 1 85 ? 9.194 3.544 -12.263 1.00 97.88 85 HIS A CA 1
ATOM 609 C C . HIS A 1 85 ? 8.136 3.865 -13.332 1.00 97.88 85 HIS A C 1
ATOM 611 O O . HIS A 1 85 ? 6.943 4.007 -13.062 1.00 97.88 85 HIS A O 1
ATOM 617 N N . GLU A 1 86 ? 8.538 3.940 -14.606 1.00 95.38 86 GLU A N 1
ATOM 618 C CA . GLU A 1 86 ? 7.642 4.305 -15.721 1.00 95.38 86 GLU A CA 1
ATOM 619 C C . GLU A 1 86 ? 6.779 3.137 -16.249 1.00 95.38 86 GLU A C 1
ATOM 621 O O . GLU A 1 86 ? 6.548 3.014 -17.454 1.00 95.38 86 GLU A O 1
ATOM 626 N N . MET A 1 87 ? 6.269 2.288 -15.358 1.00 97.44 87 MET A N 1
ATOM 627 C CA . MET A 1 87 ? 5.495 1.089 -15.699 1.00 97.44 87 MET A CA 1
ATOM 628 C C . MET A 1 87 ? 4.016 1.250 -15.337 1.00 97.44 87 MET A C 1
ATOM 630 O O . MET A 1 87 ? 3.660 1.950 -14.390 1.00 97.44 87 MET A O 1
ATOM 634 N N . GLU A 1 88 ? 3.122 0.621 -16.106 1.00 98.31 88 GLU A N 1
ATOM 635 C CA . GLU A 1 88 ? 1.675 0.712 -15.852 1.00 98.31 88 GLU A CA 1
ATOM 636 C C . GLU A 1 88 ? 1.291 0.079 -14.506 1.00 98.31 88 GLU A C 1
ATOM 638 O O . GLU A 1 88 ? 0.482 0.650 -13.777 1.00 98.31 88 GLU A O 1
ATOM 643 N N . HIS A 1 89 ? 1.912 -1.052 -14.152 1.00 98.56 89 HIS A N 1
ATOM 644 C CA . HIS A 1 89 ? 1.662 -1.743 -12.885 1.00 98.56 89 HIS A CA 1
ATOM 645 C C . HIS A 1 89 ? 2.111 -0.912 -11.672 1.00 98.56 89 HIS A C 1
ATOM 647 O O . HIS A 1 89 ? 1.299 -0.711 -10.771 1.00 98.56 89 HIS A O 1
ATOM 653 N N . CYS A 1 90 ? 3.306 -0.309 -11.700 1.00 98.75 90 CYS A N 1
ATOM 654 C CA . CYS A 1 90 ? 3.763 0.607 -10.649 1.00 98.75 90 CYS A CA 1
ATOM 655 C C . CYS A 1 90 ? 2.870 1.849 -10.522 1.00 98.75 90 CYS A C 1
ATOM 657 O O . CYS A 1 90 ? 2.530 2.247 -9.412 1.00 98.75 90 CYS A O 1
ATOM 659 N N . ARG A 1 91 ? 2.415 2.448 -11.634 1.00 98.75 91 ARG A N 1
ATOM 660 C CA . ARG A 1 91 ? 1.495 3.604 -11.576 1.00 98.75 91 ARG A CA 1
ATOM 661 C C . ARG A 1 91 ? 0.166 3.257 -10.909 1.00 98.75 91 ARG A C 1
ATOM 663 O O . ARG A 1 91 ? -0.312 4.034 -10.085 1.00 98.75 91 ARG A O 1
ATOM 670 N N . ALA A 1 92 ? -0.413 2.107 -11.255 1.00 98.81 92 ALA A N 1
ATOM 671 C CA . ALA A 1 92 ? -1.648 1.628 -10.640 1.00 98.81 92 ALA A CA 1
ATOM 672 C C . ALA A 1 92 ? -1.448 1.300 -9.149 1.00 98.81 92 ALA A C 1
ATOM 674 O O . ALA A 1 92 ? -2.290 1.657 -8.326 1.00 98.81 92 ALA A O 1
ATOM 675 N N . CYS A 1 93 ? -0.311 0.689 -8.792 1.00 98.94 93 CYS A N 1
ATOM 676 C CA . CYS A 1 93 ? 0.066 0.434 -7.402 1.00 98.94 93 CYS A CA 1
ATOM 677 C C . CYS A 1 93 ? 0.180 1.742 -6.603 1.00 98.94 93 CYS A C 1
ATOM 679 O O . CYS A 1 93 ? -0.451 1.890 -5.560 1.00 98.94 93 CYS A O 1
ATOM 681 N N . ALA A 1 94 ? 0.889 2.742 -7.136 1.00 98.94 94 ALA A N 1
ATOM 682 C CA . ALA A 1 94 ? 1.052 4.040 -6.488 1.00 98.94 94 ALA A CA 1
ATOM 683 C C . ALA A 1 94 ? -0.281 4.771 -6.252 1.00 98.94 94 ALA A C 1
ATOM 685 O O . ALA A 1 94 ? -0.436 5.460 -5.244 1.00 98.94 94 ALA A O 1
ATOM 686 N N . GLU A 1 95 ? -1.248 4.668 -7.169 1.00 98.88 95 GLU A N 1
ATOM 687 C CA . GLU A 1 95 ? -2.595 5.225 -6.979 1.00 98.88 95 GLU A CA 1
ATOM 688 C C . GLU A 1 95 ? -3.323 4.532 -5.818 1.00 98.88 95 GLU A C 1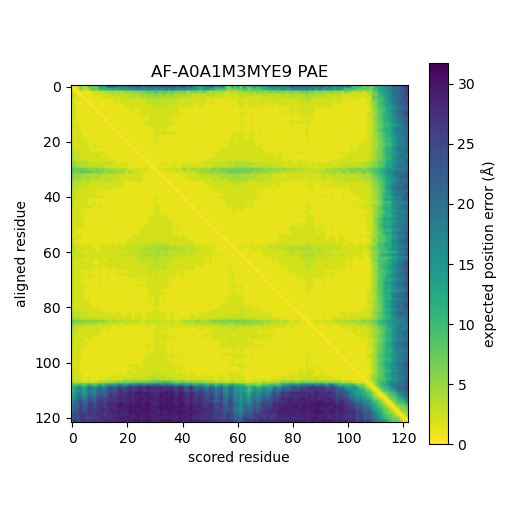
ATOM 690 O O . GLU A 1 95 ? -3.720 5.205 -4.864 1.00 98.88 95 GLU A O 1
ATOM 695 N N . ALA A 1 96 ? -3.377 3.196 -5.828 1.00 98.94 96 ALA A N 1
ATOM 696 C CA . ALA A 1 96 ? -4.016 2.414 -4.768 1.00 98.94 96 ALA A CA 1
ATOM 697 C C . ALA A 1 96 ? -3.372 2.648 -3.387 1.00 98.94 96 ALA A C 1
ATOM 699 O O . ALA A 1 96 ? -4.072 2.788 -2.381 1.00 98.94 96 ALA A O 1
ATOM 700 N N . CYS A 1 97 ? -2.042 2.758 -3.336 1.00 98.94 97 CYS A N 1
ATOM 701 C CA . CYS A 1 97 ? -1.299 3.071 -2.119 1.00 98.94 97 CYS A CA 1
ATOM 702 C C . CYS A 1 97 ? -1.673 4.444 -1.548 1.00 98.94 97 CYS A C 1
ATOM 704 O O . CYS A 1 97 ? -1.906 4.562 -0.344 1.00 98.94 97 CYS A O 1
ATOM 706 N N . ARG A 1 98 ? -1.792 5.489 -2.378 1.00 98.88 98 ARG A N 1
ATOM 707 C CA . ARG A 1 98 ? -2.188 6.827 -1.896 1.00 98.88 98 ARG A CA 1
ATOM 708 C C . ARG A 1 98 ? -3.607 6.830 -1.330 1.00 98.88 98 ARG A C 1
ATOM 710 O O . ARG A 1 98 ? -3.821 7.382 -0.248 1.00 98.88 98 ARG A O 1
ATOM 717 N N . ASP A 1 99 ? -4.537 6.172 -2.016 1.00 98.88 99 ASP A N 1
ATOM 718 C CA . ASP A 1 99 ? -5.924 6.057 -1.562 1.00 98.88 99 ASP A CA 1
ATOM 719 C C . ASP A 1 99 ? -6.011 5.298 -0.227 1.00 98.88 99 ASP A C 1
ATOM 721 O O . ASP A 1 99 ? -6.653 5.752 0.727 1.00 98.88 99 ASP A O 1
ATOM 725 N N . CYS A 1 100 ? -5.284 4.183 -0.106 1.00 98.94 100 CYS A N 1
ATOM 726 C CA . CYS A 1 100 ? -5.200 3.409 1.131 1.00 98.94 100 CYS A CA 1
ATOM 727 C C . CYS A 1 100 ? -4.566 4.205 2.281 1.00 98.94 100 CYS A C 1
ATOM 729 O O . CYS A 1 100 ? -5.076 4.169 3.407 1.00 98.94 100 CYS A O 1
ATOM 731 N N . ALA A 1 101 ? -3.499 4.968 2.017 1.00 98.88 101 ALA A N 1
ATOM 732 C CA . ALA A 1 101 ? -2.854 5.811 3.020 1.00 98.88 101 ALA A CA 1
ATOM 733 C C . ALA A 1 101 ? -3.837 6.835 3.608 1.00 98.88 101 ALA A C 1
ATOM 735 O O . ALA A 1 101 ? -3.911 7.004 4.830 1.00 98.88 101 ALA A O 1
ATOM 736 N N . ASP A 1 102 ? -4.637 7.483 2.759 1.00 98.50 102 ASP A N 1
ATOM 737 C CA . ASP A 1 102 ? -5.645 8.453 3.184 1.00 98.50 102 ASP A CA 1
ATOM 738 C C . ASP A 1 102 ? -6.754 7.818 4.029 1.00 9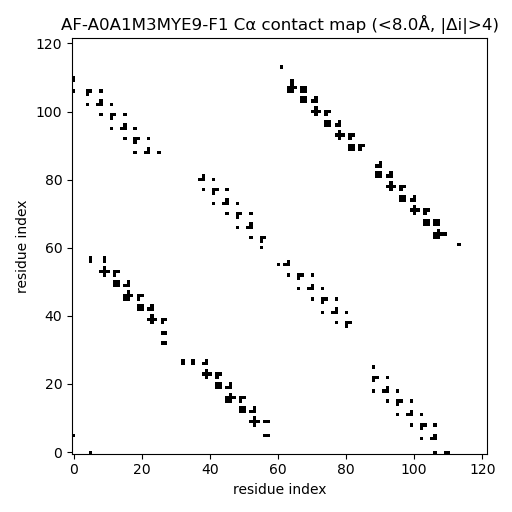8.50 102 ASP A C 1
ATOM 740 O O . ASP A 1 102 ? -7.115 8.361 5.080 1.00 98.50 102 ASP A O 1
ATOM 744 N N . GLU A 1 103 ? -7.265 6.652 3.636 1.00 98.31 103 GLU A N 1
ATOM 745 C CA . GLU A 1 103 ? -8.252 5.916 4.432 1.00 98.31 103 GLU A CA 1
ATOM 746 C C . GLU A 1 103 ? -7.679 5.440 5.776 1.00 98.31 103 GLU A C 1
ATOM 748 O O . GLU A 1 103 ? -8.317 5.583 6.826 1.00 98.31 103 GLU A O 1
ATOM 753 N N . CYS A 1 104 ? -6.440 4.947 5.784 1.00 98.25 104 CYS A N 1
ATOM 754 C CA . CYS A 1 104 ? -5.751 4.522 6.997 1.00 98.25 104 CYS A CA 1
ATOM 755 C C . CYS A 1 104 ? -5.542 5.682 7.981 1.00 98.25 104 CYS A C 1
ATOM 757 O O . CYS A 1 104 ? -5.797 5.529 9.181 1.00 98.25 104 CYS A O 1
ATOM 759 N N . ARG A 1 105 ? -5.172 6.877 7.501 1.00 97.56 105 ARG A N 1
ATOM 760 C CA . ARG A 1 105 ? -5.062 8.083 8.346 1.00 97.56 105 ARG A CA 1
ATOM 761 C C . ARG A 1 105 ? -6.389 8.464 8.976 1.00 97.56 105 ARG A C 1
ATOM 763 O O . ARG A 1 105 ? -6.427 8.827 10.154 1.00 97.56 105 ARG A O 1
ATOM 770 N N . ARG A 1 106 ? -7.499 8.308 8.245 1.00 95.50 106 ARG A N 1
ATOM 771 C CA . ARG A 1 106 ? -8.835 8.510 8.818 1.00 95.50 106 ARG A CA 1
ATOM 772 C C . ARG A 1 106 ? -9.070 7.555 9.985 1.00 95.50 106 ARG A C 1
ATOM 774 O O . ARG A 1 106 ? -9.827 7.911 10.875 1.00 95.50 106 ARG A O 1
ATOM 781 N N . MET A 1 107 ? -8.455 6.374 10.050 1.00 95.12 107 MET A N 1
ATOM 782 C CA . MET A 1 107 ? -8.652 5.433 11.167 1.00 95.12 107 MET A CA 1
ATOM 783 C C . MET A 1 107 ? -7.829 5.767 12.420 1.00 95.12 107 MET A C 1
ATOM 785 O O . MET A 1 107 ? -8.099 5.221 13.492 1.00 95.12 107 MET A O 1
ATOM 789 N N . MET A 1 108 ? -6.853 6.674 12.320 1.00 90.19 108 MET A N 1
ATOM 790 C CA . MET A 1 108 ? -5.975 7.051 13.436 1.00 90.19 108 MET A CA 1
ATOM 791 C C . MET A 1 108 ? -6.666 7.963 14.463 1.00 90.19 108 MET A C 1
ATOM 793 O O . MET A 1 108 ? -6.245 8.036 15.620 1.00 90.19 108 MET A O 1
ATOM 797 N N . GLU A 1 109 ? -7.740 8.650 14.070 1.00 74.25 109 GLU A N 1
ATOM 798 C CA . GLU A 1 109 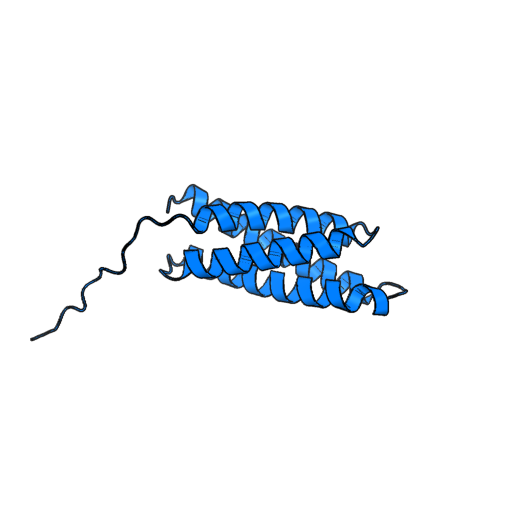? -8.487 9.541 14.956 1.00 74.25 109 GLU A CA 1
ATOM 799 C C . GLU A 1 109 ? -9.402 8.748 15.904 1.00 74.25 109 GLU A C 1
ATOM 801 O O . GLU A 1 109 ? -10.385 8.113 15.513 1.00 74.25 109 GLU A O 1
ATOM 806 N N . SER A 1 110 ? -9.049 8.784 17.186 1.00 57.00 110 SER A N 1
ATOM 807 C CA . SER A 1 110 ? -9.657 8.004 18.260 1.00 57.00 110 SER A CA 1
ATOM 808 C C . SER A 1 110 ? -10.869 8.700 18.898 1.00 57.00 110 SER A C 1
ATOM 810 O O . SER A 1 110 ? -10.742 9.811 19.405 1.00 57.00 110 SER A O 1
ATOM 812 N N . GLU A 1 111 ? -11.968 7.964 19.088 1.00 46.75 111 GLU A N 1
ATOM 813 C CA . GLU A 1 111 ? -12.771 8.077 20.317 1.00 46.75 111 GLU A CA 1
ATOM 814 C C . GLU A 1 111 ? -12.408 6.890 21.228 1.00 46.75 111 GLU A C 1
ATOM 816 O O . GLU A 1 111 ? -12.849 5.759 21.023 1.00 46.75 111 GLU A O 1
ATOM 821 N N . ALA A 1 112 ? -11.526 7.134 22.199 1.00 43.34 112 ALA A N 1
ATOM 822 C CA . ALA A 1 112 ? -11.066 6.151 23.187 1.00 43.34 112 ALA A CA 1
ATOM 823 C C . ALA A 1 112 ? -12.151 5.971 24.283 1.00 43.34 112 ALA A C 1
ATOM 825 O O . ALA A 1 112 ? -12.969 6.881 24.427 1.00 43.34 112 ALA A O 1
ATOM 826 N N . PRO A 1 113 ? -12.147 4.918 25.144 1.00 44.19 113 PRO A N 1
ATOM 827 C CA . PRO A 1 113 ? -10.943 4.237 25.626 1.00 44.19 113 PRO A CA 1
ATOM 828 C C . PRO A 1 113 ? -11.019 2.707 25.796 1.00 44.19 113 PRO A C 1
ATOM 830 O O . PRO A 1 113 ? -12.072 2.079 25.901 1.00 44.19 113 PRO A O 1
ATOM 833 N N . LEU A 1 114 ? -9.831 2.123 25.962 1.00 44.88 114 LEU A N 1
ATOM 834 C CA . LEU A 1 114 ? -9.566 0.877 26.685 1.00 44.88 114 LEU A CA 1
ATOM 835 C C . LEU A 1 114 ? -10.067 0.959 28.151 1.00 44.88 114 LEU A C 1
ATOM 837 O O . LEU A 1 114 ? -9.274 0.982 29.087 1.00 44.88 114 LEU A O 1
ATOM 841 N N . SER A 1 115 ? -11.384 1.023 28.371 1.00 43.66 115 SER A N 1
ATOM 842 C CA . SER A 1 115 ? -12.024 1.024 29.700 1.00 43.66 115 SER A CA 1
ATOM 843 C C . SER A 1 115 ? -13.013 -0.125 29.905 1.00 43.66 115 SER A C 1
ATOM 845 O O . SER A 1 115 ? -13.870 -0.063 30.789 1.00 43.66 115 SER A O 1
ATOM 847 N N . ARG A 1 116 ? -12.888 -1.230 29.157 1.00 48.69 116 ARG A N 1
ATOM 848 C CA . ARG A 1 116 ? -13.537 -2.479 29.578 1.00 48.69 116 ARG A CA 1
ATOM 849 C C . ARG A 1 116 ? -12.789 -3.005 30.795 1.00 48.69 116 ARG A C 1
ATOM 851 O O . ARG A 1 116 ? -11.790 -3.705 30.673 1.00 48.69 116 ARG A O 1
ATOM 858 N N . GLY A 1 117 ? -13.268 -2.574 31.960 1.00 41.31 117 GLY A N 1
ATOM 859 C CA . GLY A 1 117 ? -12.801 -3.010 33.259 1.00 41.31 117 GLY A CA 1
ATOM 860 C C . GLY A 1 117 ? -12.637 -4.521 33.279 1.00 41.31 117 GLY A C 1
ATOM 861 O O . GLY A 1 117 ? -13.548 -5.269 32.919 1.00 41.31 117 GLY A O 1
ATOM 862 N N . VAL A 1 118 ? -11.459 -4.955 33.714 1.00 47.81 118 VAL A N 1
ATOM 863 C CA . VAL A 1 118 ? -11.286 -6.290 34.267 1.00 47.81 118 VAL A CA 1
ATOM 864 C C . VAL A 1 118 ? -12.304 -6.395 35.398 1.00 47.81 118 VAL A C 1
ATOM 866 O O . VAL A 1 118 ? -12.150 -5.777 36.449 1.00 47.81 118 VAL A O 1
ATOM 869 N N . ALA A 1 119 ? -13.397 -7.113 35.149 1.00 46.09 119 ALA A N 1
ATOM 870 C CA . ALA A 1 119 ? -14.310 -7.526 36.193 1.00 46.09 119 ALA A CA 1
ATOM 871 C C . ALA A 1 119 ? -13.548 -8.524 37.064 1.00 46.09 119 ALA A C 1
ATOM 873 O O . ALA A 1 119 ? -13.527 -9.720 36.775 1.00 46.09 119 ALA A O 1
ATOM 874 N N . THR A 1 120 ? -12.887 -8.018 38.105 1.00 48.50 120 THR A N 1
ATOM 875 C CA . THR A 1 120 ? -12.398 -8.816 39.226 1.00 48.50 120 THR A CA 1
ATOM 876 C C . THR A 1 120 ? -13.576 -9.642 39.730 1.00 48.50 120 THR A C 1
ATOM 878 O O . THR A 1 120 ? -14.506 -9.101 40.327 1.00 48.50 120 THR A O 1
ATOM 881 N N . HIS A 1 121 ? -13.590 -10.936 39.416 1.00 48.41 121 HIS A N 1
ATOM 882 C CA . HIS A 1 121 ? -14.499 -11.862 40.071 1.00 48.41 121 HIS A CA 1
ATOM 883 C C . HIS A 1 121 ? -13.924 -12.106 41.464 1.00 48.41 121 HIS A C 1
ATOM 885 O O . HIS A 1 121 ? -12.784 -12.555 41.600 1.00 48.41 121 HIS A O 1
ATOM 891 N N . ALA A 1 122 ? -14.698 -11.661 42.453 1.00 46.78 122 ALA A N 1
ATOM 892 C CA . ALA A 1 122 ? -14.516 -11.938 43.869 1.00 46.78 122 ALA A CA 1
ATOM 893 C C . ALA A 1 122 ? -14.573 -13.443 44.164 1.00 46.78 122 ALA A C 1
ATOM 895 O O . ALA A 1 122 ? -15.250 -14.169 43.398 1.00 46.78 122 ALA A O 1
#

Foldseek 3Di:
DDPVLLVQLLVLLQQLLVLLVVLLVVLVVDPCVVLCVQLNVLSNVLNVLSVVLNVCSVVVHPCNLVSLQVNLVSLCSNLVSLVVDPDPSSPSSNVSSNSSSVSSNVSNDDPDDPPPDPPPDD

Nearest PDB structures (foldseek):
  6wkt-assembly1_A  TM=9.601E-01  e=1.480E-07  Bacillus subtilis subsp. subtilis str. 168
  5fig-assembly2_E-2  TM=9.770E-01  e=4.206E-07  Bacillus subtilis
  5fig-assembly2_F-2  TM=9.712E-01  e=7.639E-07  Bacillus subtilis
  3lmf-assembly1_A  TM=9.228E-01  e=1.014E-05  Nitrosospira multiformis ATCC 25196
  5fig-assembly1_D  TM=9.949E-01  e=3.182E-05  Bacillus subtilis

Sequence (122 aa):
MDQERIASCIEACNECAEACEYCADACLDEDDVEALVECIRLDRDCADLCRLVAAFLARGSSFSPAIAGACAEACDACAAECDEHEMEHCRACAEACRDCADECRRMMESEAPLSRGVATHA

Radius of gyration: 16.57 Å; Cα contacts (8 Å, |Δi|>4): 157; chains: 1; bounding box: 37×22×62 Å

pLDDT: mean 91.93, std 16.12, range [41.31, 98.94]

Mean predicted aligned error: 5.38 Å

Solvent-accessible surface area (backbone atoms only — not comparable to full-atom values): 6207 Å² total; per-residue (Å²): 133,58,70,67,64,49,50,53,30,32,50,34,16,49,53,23,22,54,35,18,50,50,29,30,55,54,45,68,74,42,96,63,37,80,82,35,53,61,44,38,50,33,18,50,56,29,21,56,36,20,49,50,35,29,57,30,51,78,68,68,42,92,58,32,32,64,48,17,45,55,29,20,55,36,15,50,52,28,20,57,48,20,66,78,44,100,42,72,53,30,49,54,24,22,51,34,18,50,55,25,20,55,38,20,51,64,48,47,70,77,87,78,77,101,66,83,69,82,76,78,78,127